Protein AF-A0A961R7Y1-F1 (afdb_monomer_lite)

Sequence (89 aa):
MIGNTPPIDTMKAQAKRLRESLRDAGQAISHAQALELVARQHGHRDWNTAHAAAGNRPPVQWHVGQILTGTYLGQRFLGEVHAVERMGE

Structure (mmCIF, N/CA/C/O backbone):
data_AF-A0A961R7Y1-F1
#
_entry.id   AF-A0A961R7Y1-F1
#
loop_
_atom_site.group_PDB
_atom_site.id
_atom_site.type_symbol
_atom_site.label_atom_id
_atom_site.label_alt_id
_atom_site.label_comp_id
_atom_site.label_asym_id
_atom_site.label_entity_id
_atom_site.label_seq_id
_atom_site.pdbx_PDB_ins_code
_atom_site.Cartn_x
_atom_site.Cartn_y
_atom_site.Cartn_z
_atom_site.occupancy
_atom_site.B_iso_or_equiv
_atom_site.auth_seq_id
_atom_site.auth_comp_id
_atom_site.auth_asym_id
_atom_site.auth_atom_id
_atom_site.pdbx_PDB_model_num
ATOM 1 N N . MET A 1 1 ? -3.624 -19.308 -8.395 1.00 36.91 1 MET A N 1
ATOM 2 C CA . MET A 1 1 ? -4.064 -18.002 -8.928 1.00 36.91 1 MET A CA 1
ATOM 3 C C . MET A 1 1 ? -3.245 -16.933 -8.237 1.00 36.91 1 MET A C 1
ATOM 5 O O . MET A 1 1 ? -3.375 -16.777 -7.033 1.00 36.91 1 MET A O 1
ATOM 9 N N . ILE A 1 2 ? -2.337 -16.287 -8.964 1.00 44.84 2 ILE A N 1
ATOM 10 C CA . ILE A 1 2 ? -1.592 -15.119 -8.480 1.00 44.84 2 ILE A CA 1
ATOM 11 C C . ILE A 1 2 ? -2.614 -14.003 -8.260 1.00 44.84 2 ILE A C 1
ATOM 13 O O . ILE A 1 2 ? -3.149 -13.464 -9.226 1.00 44.84 2 ILE A O 1
ATOM 17 N N . GLY A 1 3 ? -2.971 -13.743 -6.999 1.00 54.88 3 GLY A N 1
ATOM 18 C CA . GLY A 1 3 ? -3.801 -12.597 -6.646 1.00 54.88 3 GLY A CA 1
ATOM 19 C C . GLY A 1 3 ? -3.139 -11.344 -7.207 1.00 54.88 3 GLY A C 1
ATOM 20 O O . GLY A 1 3 ? -1.936 -11.159 -7.046 1.00 54.88 3 GLY A O 1
ATOM 21 N N . ASN A 1 4 ? -3.896 -10.538 -7.945 1.00 70.31 4 ASN A N 1
ATOM 22 C CA . ASN A 1 4 ? -3.412 -9.278 -8.491 1.00 70.31 4 ASN A CA 1
ATOM 23 C C . ASN A 1 4 ? -3.045 -8.348 -7.326 1.00 70.31 4 ASN A C 1
ATOM 25 O O . ASN A 1 4 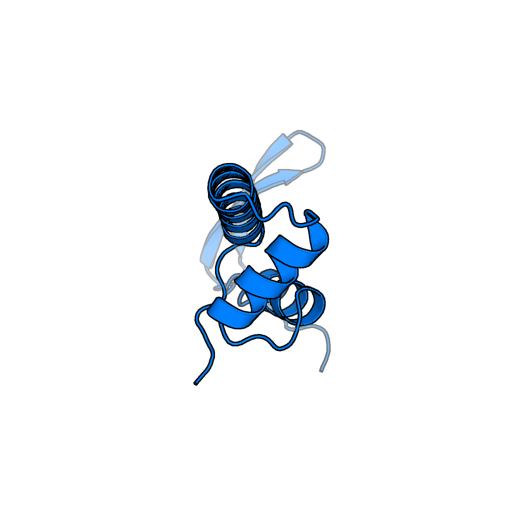? -3.921 -7.677 -6.784 1.00 70.31 4 ASN A O 1
ATOM 29 N N . THR A 1 5 ? -1.777 -8.352 -6.906 1.00 79.19 5 THR A N 1
ATOM 30 C CA . THR A 1 5 ? -1.331 -7.573 -5.752 1.00 79.19 5 THR A CA 1
ATOM 31 C C . THR A 1 5 ? -1.328 -6.085 -6.116 1.00 79.19 5 THR A C 1
ATOM 33 O O . THR A 1 5 ? -0.566 -5.668 -6.997 1.00 79.19 5 THR A O 1
ATOM 36 N N . PRO A 1 6 ? -2.157 -5.251 -5.462 1.00 84.38 6 PRO A N 1
ATOM 37 C CA . PRO A 1 6 ? -2.196 -3.824 -5.747 1.00 84.38 6 PRO A CA 1
ATOM 38 C C . PRO A 1 6 ? -0.870 -3.135 -5.380 1.00 84.38 6 PRO A C 1
ATOM 40 O O . PRO A 1 6 ? -0.089 -3.659 -4.584 1.00 84.38 6 PRO A O 1
ATOM 43 N N . PRO A 1 7 ? -0.624 -1.912 -5.885 1.00 85.88 7 PRO A N 1
ATOM 44 C CA . PRO A 1 7 ? 0.458 -1.068 -5.385 1.00 85.88 7 PRO A CA 1
ATOM 45 C C . PRO A 1 7 ? 0.415 -0.929 -3.853 1.00 85.88 7 PRO A C 1
ATOM 47 O O . PRO A 1 7 ? -0.664 -0.802 -3.266 1.00 85.88 7 PRO A O 1
ATOM 50 N N . ILE A 1 8 ? 1.588 -0.860 -3.213 1.00 89.62 8 ILE A N 1
ATOM 51 C CA . ILE A 1 8 ? 1.718 -0.696 -1.753 1.00 89.62 8 ILE A CA 1
ATOM 52 C C . ILE A 1 8 ? 0.931 0.528 -1.262 1.00 89.62 8 ILE A C 1
ATOM 54 O O . ILE A 1 8 ? 0.228 0.441 -0.255 1.00 89.62 8 ILE A O 1
ATOM 58 N N . ASP A 1 9 ? 0.990 1.649 -1.987 1.00 89.19 9 ASP A N 1
ATOM 59 C CA . ASP A 1 9 ? 0.263 2.874 -1.631 1.00 89.19 9 ASP A CA 1
ATOM 60 C C . ASP A 1 9 ? -1.256 2.686 -1.662 1.00 89.19 9 ASP A C 1
ATOM 62 O O . ASP A 1 9 ? -1.967 3.173 -0.781 1.00 89.19 9 ASP A O 1
ATOM 66 N N . THR A 1 10 ? -1.764 1.916 -2.627 1.00 90.25 10 THR A N 1
ATOM 67 C CA . THR A 1 10 ? -3.187 1.575 -2.709 1.00 90.25 10 THR A CA 1
ATOM 68 C C . THR A 1 10 ? -3.614 0.726 -1.518 1.00 90.25 10 THR A C 1
ATOM 70 O O . THR A 1 10 ? -4.640 1.020 -0.905 1.00 90.25 10 THR A O 1
ATOM 73 N N . MET A 1 11 ? -2.820 -0.279 -1.139 1.00 91.62 11 MET A N 1
ATOM 74 C CA . MET A 1 11 ? -3.123 -1.115 0.027 1.00 91.62 11 MET A CA 1
ATOM 75 C C . MET A 1 11 ? -3.061 -0.320 1.340 1.00 91.62 11 MET A C 1
ATOM 77 O O . MET A 1 11 ? -3.941 -0.463 2.187 1.00 91.62 11 MET A O 1
ATOM 81 N N . LYS A 1 12 ? -2.089 0.590 1.499 1.00 93.38 12 LYS A N 1
ATOM 82 C CA . LYS A 1 12 ? -2.023 1.504 2.654 1.00 93.38 12 LYS A CA 1
ATOM 83 C C . LYS A 1 12 ? -3.239 2.433 2.720 1.00 93.38 12 LYS A C 1
ATOM 85 O O . LYS A 1 12 ? -3.803 2.630 3.798 1.00 93.38 12 LYS A O 1
ATOM 90 N N . ALA A 1 13 ? -3.678 2.972 1.580 1.00 95.25 13 ALA A N 1
ATOM 91 C CA . ALA A 1 13 ? -4.873 3.810 1.506 1.00 95.25 13 ALA A CA 1
ATOM 92 C C . ALA A 1 13 ? -6.147 3.024 1.866 1.00 95.25 13 ALA A C 1
ATOM 94 O O . ALA A 1 13 ? -6.990 3.529 2.609 1.00 95.25 13 ALA A O 1
ATOM 95 N N . GLN A 1 14 ? -6.266 1.775 1.400 1.00 94.50 14 GLN A N 1
ATOM 96 C CA . GLN A 1 14 ? -7.346 0.864 1.791 1.00 94.50 14 GLN A CA 1
ATOM 97 C C . GLN A 1 14 ? -7.325 0.578 3.296 1.00 94.50 14 GLN A C 1
ATOM 99 O O . GLN A 1 14 ? -8.361 0.699 3.944 1.00 94.50 14 GLN A O 1
ATOM 104 N N . ALA A 1 15 ? -6.157 0.290 3.876 1.00 96.06 15 ALA A N 1
ATOM 105 C CA . ALA A 1 15 ? -6.025 0.025 5.308 1.00 96.06 15 ALA A CA 1
ATOM 106 C C . ALA A 1 15 ? -6.416 1.239 6.164 1.00 96.06 15 ALA A C 1
ATOM 108 O O . ALA A 1 15 ? -7.052 1.087 7.207 1.00 96.06 15 ALA A O 1
ATOM 109 N N . LYS A 1 16 ? -6.089 2.459 5.715 1.00 95.75 16 LYS A N 1
ATOM 110 C CA . LYS A 1 16 ? -6.527 3.693 6.383 1.00 95.75 16 LYS A CA 1
ATOM 111 C C . LYS A 1 16 ? -8.054 3.817 6.391 1.00 95.75 16 LYS A C 1
ATOM 113 O O . LYS A 1 16 ? -8.633 3.985 7.460 1.00 95.75 16 LYS A O 1
ATOM 118 N N . ARG A 1 17 ? -8.694 3.671 5.226 1.00 95.44 17 ARG A N 1
ATOM 119 C CA . ARG A 1 17 ? -10.162 3.741 5.091 1.00 95.44 17 ARG A CA 1
ATOM 120 C C . ARG A 1 17 ? -10.864 2.650 5.898 1.00 95.44 17 ARG A C 1
ATOM 122 O O . ARG A 1 17 ? -11.848 2.924 6.574 1.00 95.44 17 ARG A O 1
ATOM 129 N N . LEU A 1 18 ? -10.332 1.426 5.868 1.00 94.19 18 LEU A N 1
ATOM 130 C CA . LEU A 1 18 ? -10.853 0.296 6.637 1.00 94.19 18 LEU A CA 1
ATOM 131 C C . LEU A 1 18 ? -10.805 0.577 8.143 1.00 94.19 18 LEU A C 1
ATOM 133 O O . LEU A 1 18 ? -11.782 0.344 8.847 1.00 94.19 18 LEU A O 1
ATOM 137 N N . ARG A 1 19 ? -9.684 1.114 8.638 1.00 95.81 19 ARG A N 1
ATOM 138 C CA . ARG A 1 19 ? -9.537 1.492 10.048 1.00 95.81 19 ARG A CA 1
ATOM 139 C C . ARG A 1 19 ? -10.527 2.582 10.458 1.00 95.81 19 ARG A C 1
ATOM 141 O O . ARG A 1 19 ? -11.067 2.505 11.556 1.00 95.81 19 ARG A O 1
ATOM 148 N N . GLU A 1 20 ? -10.735 3.592 9.616 1.00 95.44 20 GLU A N 1
ATOM 149 C CA . GLU A 1 20 ? -11.713 4.659 9.871 1.00 95.44 20 GLU A CA 1
ATOM 150 C C . GLU A 1 20 ? -13.134 4.086 9.938 1.00 95.44 20 GLU A C 1
ATOM 152 O O . GLU A 1 20 ? -13.810 4.271 10.943 1.00 95.44 20 GLU A O 1
ATOM 157 N N . SER A 1 21 ? -13.527 3.273 8.953 1.00 94.44 21 SER A N 1
ATOM 158 C CA . SER A 1 21 ? -14.844 2.626 8.923 1.00 94.44 21 SER A CA 1
ATOM 159 C C . SER A 1 21 ? -15.100 1.717 10.131 1.00 94.44 21 SER A C 1
ATOM 161 O O . SER A 1 21 ? -16.185 1.758 10.706 1.00 94.44 21 SER A O 1
ATOM 163 N N . LEU A 1 22 ? -14.111 0.919 10.549 1.00 93.69 22 LEU A N 1
ATOM 164 C CA . LE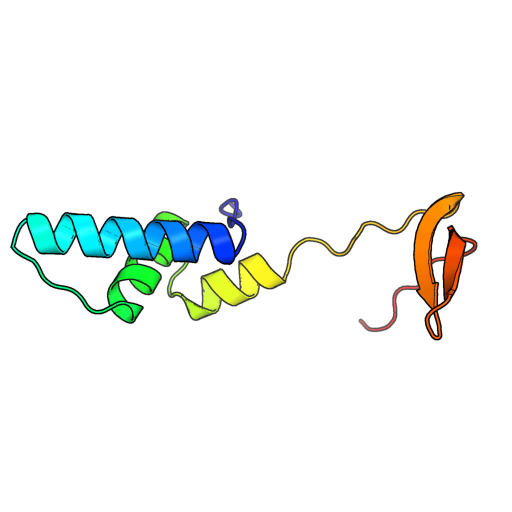U A 1 22 ? -14.258 0.038 11.710 1.00 93.69 22 LEU A CA 1
ATOM 165 C C . LEU A 1 22 ? -14.327 0.819 13.023 1.00 93.69 22 LEU A C 1
ATOM 167 O O . LEU A 1 22 ? -15.107 0.465 13.904 1.00 93.69 22 LEU A O 1
ATOM 171 N N . ARG A 1 23 ? -13.570 1.915 13.141 1.00 94.94 23 ARG A N 1
ATOM 172 C CA . ARG A 1 23 ? -13.678 2.822 14.288 1.00 94.94 23 ARG A CA 1
ATOM 173 C C . ARG A 1 23 ? -15.082 3.416 14.384 1.00 94.94 23 ARG A C 1
ATOM 175 O O . ARG A 1 23 ? -15.631 3.452 15.480 1.00 94.94 23 ARG A O 1
ATOM 182 N N . ASP A 1 24 ? -15.653 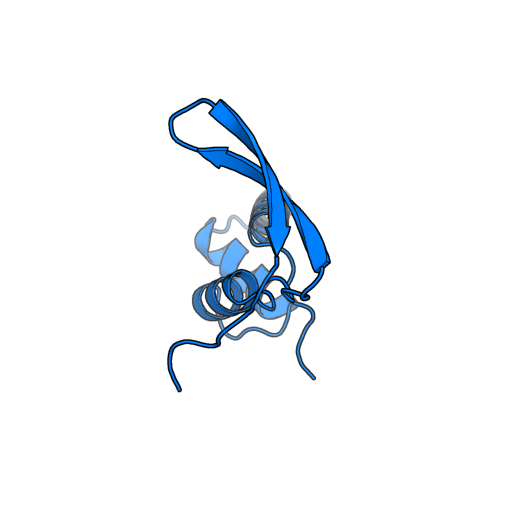3.846 13.263 1.00 93.94 24 ASP A N 1
ATOM 183 C CA . ASP A 1 24 ? -16.995 4.433 13.226 1.00 93.94 24 ASP A CA 1
ATOM 184 C C . ASP A 1 24 ? -18.079 3.385 13.555 1.00 93.94 24 ASP A C 1
ATOM 186 O O . ASP A 1 24 ? -19.089 3.708 14.174 1.00 93.94 24 ASP A O 1
ATOM 190 N N . ALA A 1 25 ? -17.825 2.108 13.248 1.00 92.75 25 ALA A N 1
ATOM 191 C CA . ALA A 1 25 ? -18.637 0.966 13.675 1.00 92.75 25 ALA A CA 1
ATOM 192 C C . ALA A 1 25 ? -18.401 0.532 15.144 1.00 92.75 25 ALA A C 1
ATOM 194 O O . ALA A 1 25 ? -18.923 -0.495 15.575 1.00 92.75 25 ALA A O 1
ATOM 195 N N . GLY A 1 26 ? -17.605 1.279 15.920 1.00 92.75 26 GLY A N 1
ATOM 196 C CA . GLY A 1 26 ? -17.307 0.988 17.327 1.00 92.75 26 GLY A CA 1
ATOM 197 C C . GLY A 1 26 ? -16.212 -0.060 17.557 1.00 92.75 26 GLY A C 1
ATOM 198 O O . GLY A 1 26 ? -15.902 -0.382 18.703 1.00 92.75 26 GLY A O 1
ATOM 199 N N . GLN A 1 27 ? -15.578 -0.569 16.497 1.00 91.38 27 GLN A N 1
ATOM 200 C CA . GLN A 1 27 ? -14.500 -1.553 16.566 1.00 91.38 27 GLN A CA 1
ATOM 201 C C . GLN A 1 27 ? -13.155 -0.911 16.205 1.00 91.38 27 GLN A C 1
ATOM 203 O O . GLN A 1 27 ? -12.675 -0.961 15.072 1.00 91.38 27 GLN A O 1
ATOM 208 N N . ALA A 1 28 ? -12.505 -0.297 17.192 1.00 90.56 28 ALA A N 1
ATOM 209 C CA . ALA A 1 28 ? -11.196 0.310 16.986 1.00 90.56 28 ALA A CA 1
ATOM 210 C C . ALA A 1 28 ? -10.106 -0.759 16.782 1.00 90.56 28 ALA A C 1
ATOM 212 O O . ALA A 1 28 ? -9.841 -1.571 17.667 1.00 90.56 28 ALA A O 1
ATOM 213 N N . ILE A 1 29 ? -9.430 -0.714 15.630 1.00 94.31 29 ILE A N 1
ATOM 214 C CA . ILE A 1 29 ? -8.272 -1.566 15.322 1.00 94.31 29 ILE A CA 1
ATOM 215 C C . ILE A 1 29 ? -7.000 -0.741 15.089 1.00 94.31 29 ILE A C 1
ATOM 217 O O . ILE A 1 29 ? -7.034 0.427 14.676 1.00 94.31 29 ILE A O 1
ATOM 221 N N . SER A 1 30 ? -5.841 -1.348 15.336 1.00 94.19 30 SER A N 1
ATOM 222 C CA . SER A 1 30 ? -4.544 -0.740 15.036 1.00 94.19 30 SER A CA 1
ATOM 223 C C . SER A 1 30 ? -4.318 -0.627 13.521 1.00 94.19 30 SER A C 1
ATOM 225 O O . SER A 1 30 ? -4.940 -1.323 12.718 1.00 94.19 30 SER A O 1
ATOM 227 N N . HIS A 1 31 ? -3.417 0.266 13.101 1.00 91.69 31 HIS A N 1
ATOM 228 C CA . HIS A 1 31 ? -3.080 0.395 11.680 1.00 91.69 31 HIS A CA 1
ATOM 229 C C . HIS A 1 31 ? -2.436 -0.887 11.126 1.00 91.69 31 HIS A C 1
ATOM 231 O O . HIS A 1 31 ? -2.763 -1.304 10.019 1.00 91.69 31 HIS A O 1
ATOM 237 N N . ALA A 1 32 ? -1.597 -1.556 11.925 1.00 93.25 32 ALA A N 1
ATOM 238 C CA . ALA A 1 32 ? -1.005 -2.843 11.568 1.00 93.25 32 ALA A CA 1
ATOM 239 C C . ALA A 1 32 ? -2.078 -3.921 11.341 1.00 93.25 32 ALA A C 1
ATOM 241 O O . ALA A 1 32 ? -2.037 -4.621 10.336 1.00 93.25 32 ALA A O 1
ATOM 242 N N . GLN A 1 33 ? -3.096 -3.998 12.206 1.00 94.94 33 GLN A N 1
ATOM 243 C CA . GLN A 1 33 ? -4.220 -4.924 12.016 1.00 94.94 33 GLN A CA 1
ATOM 244 C C . GLN A 1 33 ? -4.997 -4.638 10.725 1.00 94.94 33 GLN A C 1
ATOM 246 O O . GLN A 1 33 ? -5.401 -5.567 10.032 1.00 94.94 33 GLN A O 1
ATOM 251 N N . ALA A 1 34 ? -5.179 -3.365 10.369 1.00 96.00 34 ALA A N 1
ATOM 252 C CA . ALA A 1 34 ? -5.842 -3.000 9.121 1.00 96.00 34 ALA A CA 1
ATOM 253 C C . ALA A 1 34 ? -5.028 -3.425 7.883 1.00 96.00 34 ALA A C 1
ATOM 255 O O . ALA A 1 34 ? -5.611 -3.892 6.908 1.00 96.00 34 ALA A O 1
ATOM 256 N N . LEU A 1 35 ? -3.694 -3.313 7.929 1.00 95.50 35 LEU A N 1
ATOM 257 C CA . LEU A 1 35 ? -2.804 -3.785 6.859 1.00 95.50 35 LEU A CA 1
ATOM 258 C C . LEU A 1 35 ? -2.877 -5.307 6.690 1.00 95.50 35 LEU A C 1
ATOM 260 O O . LEU A 1 35 ? -2.980 -5.792 5.567 1.00 95.50 35 LEU A O 1
ATOM 264 N N . GLU A 1 36 ? -2.894 -6.050 7.796 1.00 96.00 36 GLU A N 1
ATOM 265 C CA . GLU A 1 36 ? -3.067 -7.507 7.795 1.00 96.00 36 GLU A CA 1
ATOM 266 C C . GLU A 1 36 ? -4.405 -7.934 7.174 1.00 96.00 36 GLU A C 1
ATOM 268 O O . GLU A 1 36 ? -4.460 -8.869 6.374 1.00 96.00 36 GLU A O 1
ATOM 273 N N . LEU A 1 37 ? -5.498 -7.238 7.505 1.00 95.19 37 LEU A N 1
ATOM 274 C CA . LEU A 1 37 ? -6.817 -7.515 6.930 1.00 95.19 37 LEU A CA 1
ATOM 275 C C . LEU A 1 37 ? -6.852 -7.242 5.424 1.00 95.19 37 LEU A C 1
ATOM 277 O O . LEU A 1 37 ? -7.376 -8.060 4.670 1.00 95.19 37 LEU A O 1
ATOM 281 N N . VAL A 1 38 ? -6.264 -6.130 4.979 1.00 94.62 38 VAL A N 1
ATOM 282 C CA . VAL A 1 38 ? -6.156 -5.804 3.550 1.00 94.62 38 VAL A CA 1
ATOM 283 C C . VAL A 1 38 ? -5.296 -6.838 2.822 1.00 94.62 38 VAL A C 1
ATOM 285 O O . VAL A 1 38 ? -5.692 -7.313 1.763 1.00 94.62 38 VAL A O 1
ATOM 288 N N . ALA A 1 39 ? -4.168 -7.261 3.396 1.00 93.44 39 ALA A N 1
ATOM 289 C CA . ALA A 1 39 ? -3.331 -8.311 2.815 1.00 93.44 39 ALA A CA 1
ATOM 290 C C . ALA A 1 39 ? -4.115 -9.616 2.595 1.00 93.44 39 ALA A C 1
ATOM 292 O O . ALA A 1 39 ? -4.064 -10.191 1.506 1.00 93.44 39 ALA A O 1
ATOM 293 N N . ARG A 1 40 ? -4.912 -10.030 3.589 1.00 93.19 40 ARG A N 1
ATOM 294 C CA . ARG A 1 40 ? -5.787 -11.210 3.492 1.00 93.19 40 ARG A CA 1
ATOM 295 C C . ARG A 1 40 ? -6.889 -11.061 2.451 1.00 93.19 40 ARG A C 1
ATOM 297 O O . ARG A 1 40 ? -7.172 -12.029 1.751 1.00 93.19 40 ARG A O 1
ATOM 304 N N . GLN A 1 41 ? -7.468 -9.869 2.294 1.00 91.56 41 GLN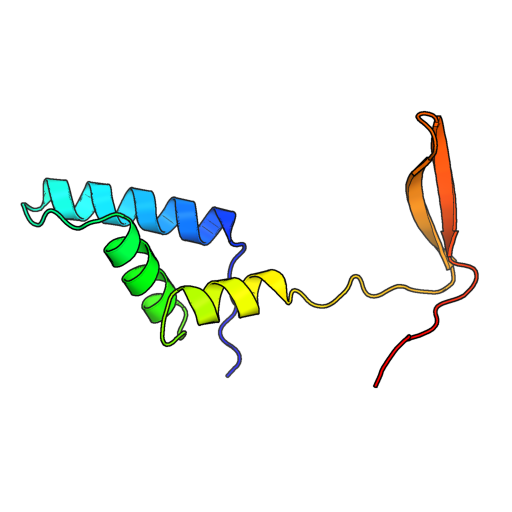 A N 1
ATOM 305 C CA . GLN A 1 41 ? -8.449 -9.596 1.231 1.00 91.56 41 GLN A CA 1
ATOM 306 C C . GLN A 1 41 ? -7.859 -9.783 -0.172 1.00 91.56 41 GLN A C 1
ATOM 308 O O . GLN A 1 41 ? -8.559 -10.233 -1.073 1.00 91.56 41 GLN A O 1
ATOM 313 N N . HIS A 1 42 ? -6.566 -9.496 -0.343 1.00 89.38 42 HIS A N 1
ATOM 314 C CA . HIS A 1 42 ? -5.838 -9.710 -1.600 1.00 89.38 42 HIS A CA 1
ATOM 315 C C . HIS A 1 42 ? -5.226 -11.117 -1.722 1.00 89.38 42 HIS A C 1
ATOM 317 O O . HIS A 1 42 ? -4.468 -11.382 -2.651 1.00 89.38 42 HIS A O 1
ATOM 323 N N . GLY A 1 43 ? -5.560 -12.040 -0.811 1.00 89.00 43 GLY A N 1
ATOM 324 C CA . GLY A 1 43 ? -5.125 -13.440 -0.862 1.00 89.00 43 GLY A CA 1
ATOM 325 C C . GLY A 1 43 ? -3.728 -13.706 -0.293 1.00 89.00 43 GLY A C 1
ATOM 326 O O . GLY A 1 43 ? -3.189 -14.795 -0.491 1.00 89.00 43 GLY A O 1
ATOM 327 N N . HIS A 1 44 ? -3.134 -12.747 0.420 1.00 91.25 44 HIS A N 1
ATOM 328 C CA . HIS A 1 44 ? -1.852 -12.925 1.103 1.00 91.25 44 HIS A CA 1
ATOM 329 C C . HIS A 1 44 ? -2.053 -13.350 2.564 1.00 91.25 44 HIS A C 1
ATOM 331 O O . HIS A 1 44 ? -3.038 -12.997 3.208 1.00 91.25 44 HIS A O 1
ATOM 337 N N . ARG A 1 45 ? -1.097 -14.104 3.118 1.00 90.19 45 ARG A N 1
ATOM 338 C CA . ARG A 1 45 ? -1.157 -14.596 4.508 1.00 90.19 45 ARG A CA 1
ATOM 339 C C . ARG A 1 45 ? -1.064 -13.469 5.546 1.00 90.19 45 ARG A C 1
ATOM 341 O O . ARG A 1 45 ? -1.746 -13.513 6.577 1.00 90.19 45 ARG A O 1
ATOM 348 N N . ASP A 1 46 ? -0.216 -12.493 5.246 1.00 93.31 46 ASP A N 1
ATOM 349 C CA . ASP A 1 46 ? 0.177 -11.379 6.103 1.00 93.31 46 ASP A CA 1
ATOM 350 C C . ASP A 1 46 ? 0.645 -10.185 5.258 1.00 93.31 46 ASP A C 1
ATOM 352 O O . ASP A 1 46 ? 0.879 -10.300 4.045 1.00 93.31 46 ASP A O 1
ATOM 356 N N . TRP A 1 47 ? 0.773 -9.024 5.904 1.00 93.19 47 TRP A N 1
ATOM 357 C CA . TRP A 1 47 ? 1.208 -7.793 5.251 1.00 93.19 47 TRP A CA 1
ATOM 358 C C . TRP A 1 47 ? 2.615 -7.900 4.668 1.00 93.19 47 TRP A C 1
ATOM 360 O O . TRP A 1 47 ? 2.855 -7.373 3.585 1.00 93.19 47 TRP A O 1
ATOM 370 N N . ASN A 1 48 ? 3.538 -8.600 5.330 1.00 92.00 48 ASN A N 1
ATOM 371 C CA . ASN A 1 48 ? 4.908 -8.744 4.834 1.00 92.00 48 ASN A CA 1
ATOM 372 C C . ASN A 1 48 ? 4.935 -9.471 3.485 1.00 92.00 48 ASN A C 1
ATOM 374 O O . ASN A 1 48 ? 5.616 -9.034 2.558 1.00 92.00 48 ASN A O 1
ATOM 378 N N . THR A 1 49 ? 4.133 -10.525 3.347 1.00 89.88 49 THR A N 1
ATOM 379 C CA . THR A 1 49 ? 3.970 -11.276 2.100 1.00 89.88 49 THR A CA 1
ATOM 380 C C . THR A 1 49 ? 3.339 -10.411 1.008 1.00 89.88 49 THR A C 1
ATOM 382 O O . THR A 1 49 ? 3.812 -10.415 -0.128 1.00 89.88 49 THR A O 1
ATOM 385 N N . ALA A 1 50 ? 2.301 -9.634 1.339 1.00 89.75 50 ALA A N 1
ATOM 386 C CA . ALA A 1 50 ? 1.683 -8.700 0.395 1.00 89.75 50 ALA A CA 1
ATOM 387 C C . ALA A 1 50 ? 2.655 -7.594 -0.045 1.00 89.75 50 ALA A C 1
ATOM 389 O O . ALA A 1 50 ? 2.728 -7.259 -1.223 1.00 89.75 50 ALA A O 1
ATOM 390 N N . HIS A 1 51 ? 3.438 -7.048 0.886 1.00 89.50 51 HIS A N 1
ATOM 391 C CA . HIS A 1 51 ? 4.431 -6.012 0.621 1.00 89.50 51 HIS A CA 1
ATOM 392 C C . HIS A 1 51 ? 5.564 -6.530 -0.270 1.00 89.50 51 HIS A C 1
ATOM 394 O O . HIS A 1 51 ? 5.951 -5.853 -1.221 1.00 89.50 51 HIS A O 1
ATOM 400 N N . ALA A 1 52 ? 6.062 -7.742 -0.008 1.00 85.81 52 ALA A N 1
ATOM 401 C CA . ALA A 1 52 ? 7.060 -8.394 -0.850 1.00 85.81 52 ALA A CA 1
ATOM 402 C C . ALA A 1 52 ? 6.515 -8.667 -2.262 1.00 85.81 52 ALA A C 1
ATOM 404 O O . ALA A 1 52 ? 7.179 -8.349 -3.244 1.00 85.81 52 ALA A O 1
ATOM 405 N N . ALA A 1 53 ? 5.284 -9.176 -2.377 1.00 83.94 53 ALA A N 1
ATOM 406 C CA . ALA A 1 53 ? 4.642 -9.428 -3.667 1.00 83.94 53 ALA A CA 1
ATOM 407 C C . ALA A 1 53 ? 4.381 -8.137 -4.465 1.00 83.94 53 ALA A C 1
ATOM 409 O O . ALA A 1 53 ? 4.622 -8.097 -5.668 1.00 83.94 53 ALA A O 1
ATOM 410 N N . ALA A 1 54 ? 3.947 -7.064 -3.798 1.00 81.56 54 ALA A N 1
ATOM 411 C CA . ALA A 1 54 ? 3.710 -5.762 -4.421 1.00 81.56 54 ALA A CA 1
ATOM 412 C C . ALA A 1 54 ? 5.010 -5.058 -4.840 1.00 81.56 54 ALA A C 1
ATOM 414 O O . ALA A 1 54 ? 5.025 -4.326 -5.832 1.00 81.56 54 ALA A O 1
ATOM 415 N N . GLY A 1 55 ? 6.087 -5.255 -4.072 1.00 69.56 55 GLY A N 1
ATOM 416 C CA . GLY A 1 55 ? 7.430 -4.772 -4.389 1.00 69.56 55 GLY A CA 1
ATOM 417 C C . GLY A 1 55 ? 8.078 -5.549 -5.534 1.00 69.56 55 GLY A C 1
ATOM 418 O O . GLY A 1 55 ? 8.778 -4.957 -6.348 1.00 69.56 55 GLY A O 1
ATOM 419 N N . ASN A 1 56 ? 7.763 -6.841 -5.665 1.00 63.81 56 ASN A N 1
ATOM 420 C CA . ASN A 1 56 ? 8.201 -7.696 -6.766 1.00 63.81 56 ASN A CA 1
ATOM 421 C C . ASN A 1 56 ? 7.336 -7.521 -8.026 1.00 63.81 56 ASN A C 1
ATOM 423 O O . ASN A 1 56 ? 7.065 -8.489 -8.742 1.00 63.81 56 ASN A O 1
ATOM 427 N N . ARG A 1 57 ? 6.880 -6.285 -8.298 1.00 60.56 57 ARG A N 1
ATOM 428 C CA . ARG A 1 57 ? 6.312 -5.945 -9.607 1.00 60.56 57 ARG A CA 1
ATOM 429 C C . ARG A 1 57 ? 7.241 -6.494 -10.680 1.00 60.56 57 ARG A C 1
ATOM 431 O O . ARG A 1 57 ? 8.456 -6.381 -10.499 1.00 60.56 57 ARG A O 1
ATOM 438 N N . PRO A 1 58 ? 6.690 -7.063 -11.771 1.00 55.75 58 PRO A N 1
ATOM 439 C CA . PRO A 1 58 ? 7.523 -7.578 -12.838 1.00 55.75 58 PRO A CA 1
ATOM 440 C C . PRO A 1 58 ? 8.540 -6.491 -13.178 1.00 55.75 58 PRO A C 1
ATOM 442 O O . PRO A 1 58 ? 8.130 -5.327 -13.324 1.00 55.75 58 PRO A O 1
ATOM 445 N N . PRO A 1 59 ? 9.844 -6.828 -13.201 1.00 57.50 59 PRO A N 1
ATOM 446 C CA . PRO A 1 59 ? 10.860 -5.862 -13.569 1.00 57.50 59 PRO A CA 1
ATOM 447 C C . PRO A 1 59 ? 10.391 -5.209 -14.859 1.00 57.50 59 PRO A C 1
ATOM 449 O O . PRO A 1 59 ? 9.789 -5.890 -15.699 1.00 57.50 59 PRO A O 1
ATOM 452 N N . VAL A 1 60 ? 10.600 -3.893 -14.977 1.00 63.03 60 VAL A N 1
ATOM 453 C CA . VAL A 1 60 ? 10.403 -3.189 -16.247 1.00 63.03 60 VAL A CA 1
ATOM 454 C C . VAL A 1 60 ? 10.931 -4.117 -17.328 1.00 63.03 60 VAL A C 1
ATOM 456 O O . VAL A 1 60 ? 12.089 -4.532 -17.274 1.00 63.03 60 VAL A O 1
ATOM 459 N N . GLN A 1 61 ? 10.037 -4.559 -18.211 1.00 69.44 61 GLN A N 1
ATOM 460 C CA . GLN A 1 61 ? 10.428 -5.432 -19.299 1.00 69.44 61 GLN A CA 1
ATOM 461 C C . GLN A 1 61 ? 11.262 -4.548 -20.214 1.00 69.44 61 GLN A C 1
ATOM 463 O O . GLN A 1 61 ? 10.719 -3.733 -20.958 1.00 69.44 61 GLN A O 1
ATOM 468 N N . TRP A 1 62 ? 12.577 -4.606 -20.033 1.00 81.56 62 TRP A N 1
ATOM 469 C CA . TRP A 1 62 ? 13.520 -3.843 -20.824 1.00 81.56 62 TRP A CA 1
ATOM 470 C C . TRP A 1 62 ? 13.547 -4.446 -22.219 1.00 81.56 62 TRP A C 1
ATOM 472 O O . TRP A 1 62 ? 13.774 -5.647 -22.375 1.00 81.56 62 TRP A O 1
ATOM 482 N N . HIS A 1 63 ? 13.312 -3.613 -23.225 1.00 82.88 63 HIS A N 1
ATOM 483 C CA . HIS A 1 63 ? 13.404 -4.015 -24.623 1.00 82.88 63 HIS A CA 1
ATOM 484 C C . HIS A 1 63 ? 14.569 -3.280 -25.277 1.00 82.88 63 HIS A C 1
ATOM 486 O O . HIS A 1 63 ? 14.751 -2.086 -25.047 1.00 82.88 63 HIS A O 1
ATOM 492 N N . VAL A 1 64 ? 15.339 -3.975 -26.117 1.00 88.31 64 VAL A N 1
ATOM 493 C CA . VAL A 1 64 ? 16.309 -3.315 -27.003 1.00 88.31 64 VAL A CA 1
ATOM 494 C C . VAL A 1 64 ? 15.546 -2.370 -27.938 1.00 88.31 64 VAL A C 1
ATOM 496 O O . VAL A 1 64 ? 14.491 -2.734 -28.454 1.00 88.31 64 VAL A O 1
ATOM 499 N N . GLY A 1 65 ? 16.041 -1.145 -28.103 1.00 87.19 65 GLY A N 1
ATOM 500 C CA . GLY A 1 65 ? 15.364 -0.068 -28.830 1.00 87.19 65 GLY A CA 1
ATOM 501 C C . GLY A 1 65 ? 14.350 0.731 -28.002 1.00 87.19 65 GLY A C 1
ATOM 502 O O . GLY A 1 65 ? 13.737 1.671 -28.507 1.00 87.19 65 GLY A O 1
ATOM 503 N N . GLN A 1 66 ? 14.146 0.398 -26.721 1.00 88.56 66 GLN A N 1
ATOM 504 C CA . GLN A 1 66 ? 13.277 1.183 -25.847 1.00 88.56 66 GLN A CA 1
ATOM 505 C C . GLN A 1 66 ? 13.892 2.559 -25.577 1.00 88.56 66 GLN A C 1
ATOM 507 O O . GLN A 1 66 ? 15.021 2.666 -25.098 1.00 88.56 66 GLN A O 1
ATOM 512 N N . ILE A 1 67 ? 13.108 3.612 -25.806 1.00 89.12 67 ILE A N 1
ATOM 513 C CA . ILE A 1 67 ? 13.474 4.977 -25.432 1.00 89.12 67 ILE A CA 1
ATOM 514 C C . ILE A 1 67 ? 13.173 5.202 -23.949 1.00 89.12 67 ILE A C 1
ATOM 516 O O . ILE A 1 67 ? 12.072 4.919 -23.470 1.00 89.12 67 ILE A O 1
ATOM 520 N N . LEU A 1 68 ? 14.144 5.744 -23.222 1.00 87.12 68 LEU A N 1
ATOM 521 C CA . LEU A 1 68 ? 14.019 6.108 -21.818 1.00 87.12 68 LEU A CA 1
ATOM 522 C C . LEU A 1 68 ? 14.504 7.532 -21.566 1.00 87.12 68 LEU A C 1
ATOM 524 O O . LEU A 1 68 ?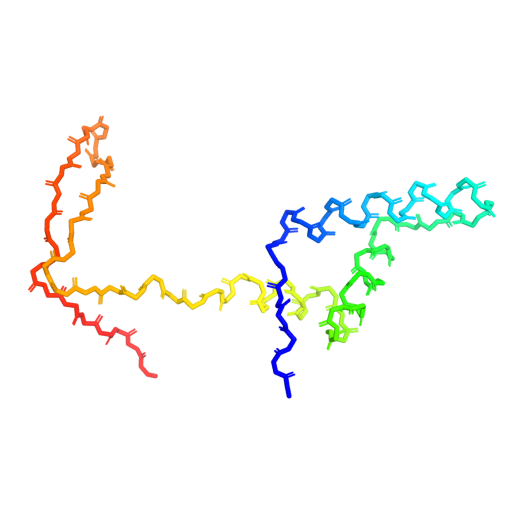 15.399 8.052 -22.228 1.00 87.12 68 LEU A O 1
ATOM 528 N N . THR A 1 69 ? 13.908 8.157 -20.559 1.00 89.81 69 THR A N 1
ATOM 529 C CA . THR A 1 69 ? 14.323 9.467 -20.063 1.00 89.81 69 THR A CA 1
ATOM 530 C C . THR A 1 69 ? 14.764 9.342 -18.623 1.00 89.81 69 THR A C 1
ATOM 532 O O . THR A 1 69 ? 14.108 8.657 -17.837 1.00 89.81 69 THR A O 1
ATOM 535 N N . GLY A 1 70 ? 15.819 10.053 -18.253 1.00 87.88 70 GLY A N 1
ATOM 536 C CA . GLY A 1 70 ? 16.317 10.038 -16.888 1.00 87.88 70 GLY A CA 1
ATOM 537 C C . GLY A 1 70 ? 17.054 11.311 -16.528 1.00 87.88 70 GLY A C 1
ATOM 538 O O . GLY A 1 70 ? 17.134 12.255 -17.315 1.00 87.88 70 GLY A O 1
ATOM 539 N N . THR A 1 71 ? 17.598 11.312 -15.319 1.00 91.62 71 THR A N 1
ATOM 540 C CA . THR A 1 71 ? 18.502 12.353 -14.845 1.00 91.62 71 THR A CA 1
ATOM 541 C C . THR A 1 71 ? 19.803 11.684 -14.438 1.00 91.62 71 THR A C 1
ATOM 543 O O . THR A 1 71 ? 19.794 10.777 -13.609 1.00 91.62 71 THR A O 1
ATOM 546 N N . TYR A 1 72 ? 20.917 12.128 -15.010 1.00 86.50 72 TYR A N 1
ATOM 547 C CA . TYR A 1 72 ? 22.256 11.664 -14.670 1.00 86.50 72 TYR A CA 1
ATOM 548 C C . TYR A 1 72 ? 23.112 12.868 -14.292 1.00 86.50 72 TYR A C 1
ATOM 550 O O . TYR A 1 72 ? 23.179 13.841 -15.039 1.00 86.50 72 TYR A O 1
ATOM 558 N N . LEU A 1 73 ? 23.705 12.833 -13.094 1.00 90.06 73 LEU A N 1
ATOM 559 C CA . LEU A 1 73 ? 24.483 13.948 -12.530 1.00 90.06 73 LEU A CA 1
ATOM 560 C C . LEU A 1 73 ? 23.741 15.302 -12.595 1.00 90.06 73 LEU A C 1
ATOM 562 O O . LEU A 1 73 ? 24.324 16.342 -12.883 1.00 90.06 73 LEU A O 1
ATOM 566 N N . GLY A 1 74 ? 22.425 15.281 -12.357 1.00 90.31 74 GLY A N 1
ATOM 567 C CA . GLY A 1 74 ? 21.571 16.474 -12.396 1.00 90.31 74 GLY A CA 1
ATOM 568 C C . GLY A 1 74 ? 21.173 16.951 -13.799 1.00 90.31 74 GLY A C 1
ATOM 569 O O . GLY A 1 74 ? 20.356 17.861 -13.907 1.00 90.31 74 GLY A O 1
ATOM 570 N N . GLN A 1 75 ? 21.676 16.331 -14.868 1.00 90.62 75 GLN A N 1
ATOM 571 C CA . GLN A 1 75 ? 21.305 16.642 -16.249 1.00 90.62 75 GLN A CA 1
ATOM 572 C C . GLN A 1 75 ? 20.255 15.656 -16.757 1.00 90.62 75 GLN A C 1
ATOM 574 O O . GLN A 1 75 ? 20.385 14.444 -16.573 1.00 90.62 75 GLN A O 1
ATOM 579 N N . ARG A 1 76 ? 19.200 16.166 -17.400 1.00 93.62 76 ARG A N 1
ATOM 580 C CA . ARG A 1 76 ? 18.201 15.306 -18.048 1.00 93.62 76 ARG A CA 1
ATOM 581 C C . ARG A 1 76 ? 18.797 14.704 -19.315 1.00 93.62 76 ARG A C 1
ATOM 583 O O . ARG A 1 76 ? 19.458 15.408 -20.071 1.00 93.62 76 ARG A O 1
ATOM 590 N N . PHE A 1 77 ? 18.515 13.434 -19.569 1.00 92.31 77 PHE A N 1
ATOM 591 C CA . PHE A 1 77 ? 18.918 12.763 -20.800 1.00 92.31 77 PHE A CA 1
ATOM 592 C C . PHE A 1 77 ? 17.766 11.960 -21.409 1.00 92.31 77 PHE A C 1
ATOM 594 O O . PHE A 1 77 ? 16.827 11.555 -20.716 1.00 92.31 77 PHE A O 1
ATOM 601 N N . LEU A 1 78 ? 17.879 11.742 -22.717 1.00 92.38 78 LEU A N 1
ATOM 602 C CA . LEU A 1 78 ? 17.094 10.811 -23.517 1.00 92.38 78 LEU A CA 1
ATOM 603 C C . LEU A 1 78 ? 18.066 9.737 -24.010 1.00 92.38 78 LEU A C 1
ATOM 605 O O . LEU A 1 78 ? 19.106 10.078 -24.569 1.00 92.38 78 LEU A O 1
ATOM 609 N N . GLY A 1 79 ? 17.762 8.469 -23.760 1.00 89.12 79 GLY A N 1
ATOM 610 C CA . GLY A 1 79 ? 18.608 7.345 -24.148 1.00 89.12 79 GLY A CA 1
ATOM 611 C C . GLY A 1 79 ? 17.799 6.221 -24.777 1.00 89.12 79 GLY A C 1
ATOM 612 O O . GLY A 1 79 ? 16.593 6.118 -24.563 1.00 89.12 79 GLY A O 1
ATOM 613 N N . GLU A 1 80 ? 18.480 5.376 -25.538 1.00 92.38 80 GLU A N 1
ATOM 614 C CA . GLU A 1 80 ? 17.933 4.158 -26.127 1.00 92.38 80 GLU A CA 1
ATOM 615 C C . GLU A 1 80 ? 18.618 2.944 -25.492 1.00 92.38 80 GLU A C 1
ATOM 617 O O . GLU A 1 80 ? 19.832 2.939 -25.276 1.00 92.38 80 GLU A O 1
ATOM 622 N N . VAL A 1 81 ? 17.849 1.905 -25.163 1.00 89.25 81 VAL A N 1
ATOM 623 C CA . VAL A 1 81 ? 18.412 0.646 -24.662 1.00 89.25 81 VAL A CA 1
ATOM 624 C C . VAL A 1 81 ? 19.098 -0.090 -25.811 1.00 89.25 81 VAL A C 1
ATOM 626 O O . VAL A 1 81 ? 18.431 -0.660 -26.669 1.00 89.25 81 VAL A O 1
ATOM 629 N N . HIS A 1 82 ? 20.429 -0.131 -25.814 1.00 88.56 82 HIS A N 1
ATOM 630 C CA . HIS A 1 82 ? 21.183 -0.862 -26.840 1.00 88.56 82 HIS A CA 1
ATOM 631 C C . HIS A 1 82 ? 21.283 -2.371 -26.556 1.00 88.56 82 HIS A C 1
ATOM 633 O O . HIS A 1 82 ? 21.348 -3.169 -27.486 1.00 88.56 82 HIS A O 1
ATOM 639 N N . ALA A 1 83 ? 21.296 -2.776 -25.283 1.00 84.56 83 ALA A N 1
ATOM 640 C CA . ALA A 1 83 ? 21.381 -4.175 -24.868 1.00 84.56 83 ALA A CA 1
ATOM 641 C C . ALA A 1 83 ? 20.768 -4.367 -23.474 1.00 84.56 83 ALA A C 1
ATOM 643 O O . ALA A 1 83 ? 20.781 -3.449 -22.653 1.00 84.56 83 ALA A O 1
ATOM 644 N N . VAL A 1 84 ? 20.248 -5.566 -23.208 1.00 86.31 84 VAL A N 1
ATOM 645 C CA . VAL A 1 84 ? 19.721 -5.975 -21.900 1.00 86.31 84 VAL A CA 1
ATOM 646 C C . VAL A 1 84 ? 20.378 -7.293 -21.523 1.00 86.31 84 VAL A C 1
ATOM 648 O O . VAL A 1 84 ? 20.302 -8.256 -22.281 1.00 86.31 84 VAL A O 1
ATOM 651 N N . GLU A 1 85 ? 20.985 -7.344 -20.343 1.00 83.56 85 GLU A N 1
ATOM 652 C CA . GLU A 1 85 ? 21.554 -8.561 -19.770 1.00 83.56 85 GLU A CA 1
ATOM 653 C C . GLU A 1 85 ? 20.900 -8.830 -18.410 1.00 83.56 85 GLU A C 1
ATOM 655 O O . GLU A 1 85 ? 20.710 -7.916 -17.604 1.00 83.56 85 GLU A O 1
ATOM 660 N N . ARG A 1 86 ? 20.520 -10.087 -18.153 1.00 78.56 86 ARG A N 1
ATOM 661 C CA . ARG A 1 86 ? 20.086 -10.520 -16.820 1.00 78.56 86 ARG A CA 1
ATOM 662 C C . ARG A 1 86 ? 21.323 -10.860 -15.999 1.00 78.56 86 ARG A C 1
ATOM 664 O O . ARG A 1 86 ? 22.012 -11.824 -16.308 1.00 78.56 86 ARG A O 1
ATOM 671 N N . MET A 1 87 ? 21.564 -10.104 -14.933 1.00 68.69 87 MET A N 1
ATOM 672 C CA . MET A 1 87 ? 22.567 -10.454 -13.928 1.00 68.69 87 MET A CA 1
ATOM 673 C C . MET A 1 87 ? 21.923 -11.245 -12.781 1.00 68.69 87 MET A C 1
ATOM 675 O O . MET A 1 87 ? 21.043 -10.719 -12.101 1.00 68.69 87 MET A O 1
ATOM 679 N N . GLY A 1 88 ? 22.410 -12.471 -12.558 1.00 64.69 88 GLY A N 1
ATOM 680 C CA . GLY A 1 88 ? 22.045 -13.351 -11.440 1.00 64.69 88 GLY A CA 1
ATOM 681 C C . GLY A 1 88 ? 20.920 -14.345 -11.757 1.00 64.69 88 GLY A C 1
ATOM 682 O O . GLY A 1 88 ? 19.774 -13.940 -11.958 1.00 64.69 88 GLY A O 1
ATOM 683 N N . GLU A 1 89 ? 21.262 -15.638 -11.760 1.00 47.81 89 GLU A N 1
ATOM 684 C CA . GLU A 1 89 ? 20.351 -16.760 -11.460 1.00 47.81 89 GLU A CA 1
ATOM 685 C C . GLU A 1 89 ? 20.597 -17.244 -10.028 1.00 47.81 89 GLU A C 1
ATOM 687 O O . GLU A 1 89 ? 21.783 -17.276 -9.619 1.00 47.81 89 GLU A O 1
#

Radius of gyration: 19.19 Å; chains: 1; bounding box: 43×35×46 Å

Secondary structure (DSSP, 8-state):
----PPPHHHHHHHHHHHHHHHHHTT----HHHHHHHHHHHTT-SSHHHHHHHHHTPPP----TT-EEEEEETTEEEEEE---------

Foldseek 3Di:
DQQPQDAPVVLLVQLVVVQVVCVVVVRHDDSL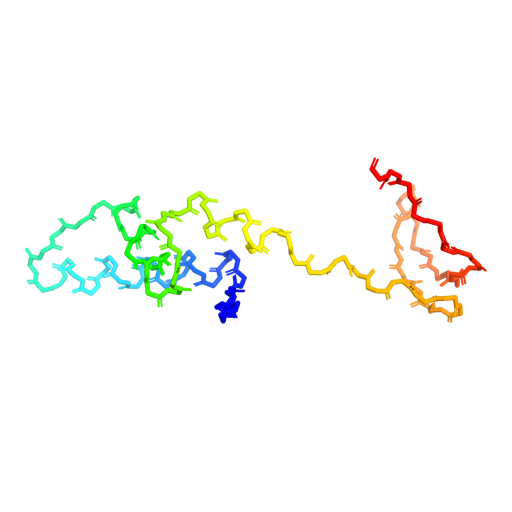VSLQVSCVVSVHNGNVRSNVSNVPDPPPPQDQQDWDWDADPNRIDIDGRNDDDDDDD

pLDDT: mean 85.65, std 12.69, range [36.91, 96.06]